Protein AF-A0A926F9Z4-F1 (afdb_monomer_lite)

Organism: NCBI:txid2763676

Structure (mmCIF, N/CA/C/O backbone):
data_AF-A0A926F9Z4-F1
#
_entry.id   AF-A0A926F9Z4-F1
#
loop_
_atom_site.group_PDB
_atom_site.id
_atom_site.type_symbol
_atom_site.label_atom_id
_atom_site.label_alt_id
_atom_site.label_comp_id
_atom_site.label_asym_id
_atom_site.label_entity_id
_atom_site.label_seq_id
_atom_site.pdbx_PDB_ins_code
_atom_site.Cartn_x
_atom_site.Cartn_y
_atom_site.Cartn_z
_atom_site.occupancy
_atom_site.B_iso_or_equiv
_atom_site.auth_seq_id
_atom_site.auth_comp_id
_atom_site.auth_asym_id
_atom_site.auth_atom_id
_atom_site.pdbx_PDB_model_num
ATOM 1 N N . MET A 1 1 ? 13.998 62.732 -3.927 1.00 47.38 1 MET A N 1
ATOM 2 C CA . MET A 1 1 ? 13.919 61.256 -3.874 1.00 47.38 1 MET A CA 1
ATOM 3 C C . MET A 1 1 ? 14.097 60.724 -5.290 1.00 47.38 1 MET A C 1
ATOM 5 O O . MET A 1 1 ? 13.150 60.818 -6.050 1.00 47.38 1 MET A O 1
ATOM 9 N N . ALA A 1 2 ? 15.294 60.260 -5.666 1.00 55.31 2 ALA A N 1
ATOM 10 C CA . ALA A 1 2 ? 15.522 59.565 -6.948 1.00 55.31 2 ALA A CA 1
ATOM 11 C C . ALA A 1 2 ? 16.795 58.685 -6.983 1.00 55.31 2 ALA A C 1
ATOM 13 O O . ALA A 1 2 ? 17.119 58.122 -8.010 1.00 55.31 2 ALA A O 1
ATOM 14 N N . ASN A 1 3 ? 17.525 58.493 -5.878 1.00 51.88 3 ASN A N 1
ATOM 15 C CA . ASN A 1 3 ? 18.899 57.966 -5.973 1.00 51.88 3 ASN A CA 1
ATOM 16 C C . ASN A 1 3 ? 19.032 56.450 -5.730 1.00 51.88 3 ASN A C 1
ATOM 18 O O . ASN A 1 3 ? 20.139 55.921 -5.776 1.00 51.88 3 ASN A O 1
ATOM 22 N N . PHE A 1 4 ? 17.931 55.750 -5.430 1.00 57.25 4 PHE A N 1
ATOM 23 C CA . PHE A 1 4 ? 17.962 54.312 -5.130 1.00 57.25 4 PHE A CA 1
ATOM 24 C C . PHE A 1 4 ? 17.645 53.457 -6.364 1.00 57.25 4 PHE A C 1
ATOM 26 O O . PHE A 1 4 ? 18.378 52.521 -6.661 1.00 57.25 4 PHE A O 1
ATOM 33 N N . PHE A 1 5 ? 16.616 53.823 -7.136 1.00 59.81 5 PHE A N 1
ATOM 34 C CA . PHE A 1 5 ? 16.238 53.097 -8.355 1.00 59.81 5 PHE A CA 1
ATOM 35 C C . PHE A 1 5 ? 17.269 53.258 -9.480 1.00 59.81 5 PHE A C 1
ATOM 37 O O . PHE A 1 5 ? 17.602 52.271 -10.132 1.00 59.81 5 PHE A O 1
ATOM 44 N N . ASP A 1 6 ? 17.869 54.441 -9.630 1.00 61.28 6 ASP A N 1
ATOM 45 C CA . ASP A 1 6 ? 18.894 54.677 -10.658 1.00 61.28 6 ASP A CA 1
ATOM 46 C C . ASP A 1 6 ? 20.169 53.857 -10.420 1.00 61.28 6 ASP A C 1
ATOM 48 O O . ASP A 1 6 ? 20.817 53.407 -11.366 1.00 61.28 6 ASP A O 1
ATOM 52 N N . ARG A 1 7 ? 20.506 53.578 -9.154 1.00 56.78 7 ARG A N 1
ATOM 53 C CA . ARG A 1 7 ? 21.669 52.751 -8.807 1.00 56.78 7 ARG A CA 1
ATOM 54 C C . ARG A 1 7 ? 21.428 51.270 -9.102 1.00 56.78 7 ARG A C 1
ATOM 56 O O . ARG A 1 7 ? 22.330 50.597 -9.588 1.00 56.78 7 ARG A O 1
ATOM 63 N N . VAL A 1 8 ? 20.204 50.789 -8.874 1.00 61.56 8 VAL A N 1
ATOM 64 C CA . VAL A 1 8 ? 19.804 49.406 -9.182 1.00 61.56 8 VAL A CA 1
ATOM 65 C C . VAL A 1 8 ? 19.790 49.173 -10.695 1.00 61.56 8 VAL A C 1
ATOM 67 O O . VAL A 1 8 ? 20.322 48.172 -11.166 1.00 61.56 8 VAL A O 1
ATOM 70 N N . VAL A 1 9 ? 19.274 50.122 -11.478 1.00 61.88 9 VAL A N 1
ATOM 71 C CA . VAL A 1 9 ? 19.274 50.037 -12.951 1.00 61.88 9 VAL A CA 1
ATOM 72 C C . VAL A 1 9 ? 20.697 50.098 -13.528 1.00 61.88 9 VAL A C 1
ATOM 74 O O . VAL A 1 9 ? 20.994 49.440 -14.529 1.00 61.88 9 VAL A O 1
ATOM 77 N N . TYR A 1 10 ? 21.603 50.840 -12.886 1.00 58.69 10 TYR A N 1
ATOM 78 C CA . TYR A 1 10 ? 23.003 50.919 -13.306 1.00 58.69 10 TYR A CA 1
ATOM 79 C C . TYR A 1 10 ? 23.789 49.626 -13.027 1.00 58.69 10 TYR A C 1
ATOM 81 O O . TYR A 1 10 ? 24.578 49.200 -13.872 1.00 58.69 10 TYR A O 1
ATOM 89 N N . GLU A 1 11 ? 23.559 48.961 -11.889 1.00 57.88 11 GLU A N 1
ATOM 90 C CA . GLU A 1 11 ? 24.232 47.688 -11.580 1.00 57.88 11 GLU A CA 1
ATOM 91 C C . GLU A 1 11 ? 23.673 46.503 -12.375 1.00 57.88 11 GLU A C 1
ATOM 93 O O . GLU A 1 11 ? 24.439 45.635 -12.796 1.00 57.88 11 GLU A O 1
ATOM 98 N N . VAL A 1 12 ? 22.374 46.510 -12.694 1.00 58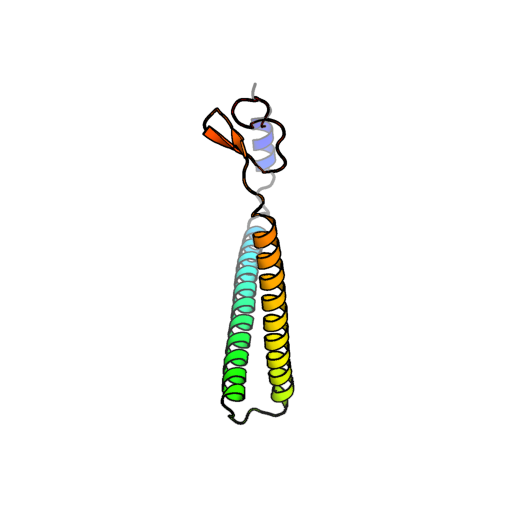.53 12 VAL A N 1
ATOM 99 C CA . VAL A 1 12 ? 21.763 45.498 -13.572 1.00 58.53 12 VAL A CA 1
ATOM 100 C C . VAL A 1 12 ? 22.371 45.539 -14.981 1.00 58.53 12 VAL A C 1
ATOM 102 O O . VAL A 1 12 ? 22.611 44.490 -15.573 1.00 58.53 12 VAL A O 1
ATOM 105 N N . ASN A 1 13 ? 22.727 46.721 -15.497 1.00 50.50 13 ASN A N 1
ATOM 106 C CA . ASN A 1 13 ? 23.330 46.864 -16.829 1.00 50.50 13 ASN A CA 1
ATOM 107 C C . ASN A 1 13 ? 24.759 46.297 -16.958 1.00 50.50 13 ASN A C 1
ATOM 109 O O . ASN A 1 13 ? 25.231 46.108 -18.078 1.00 50.50 13 ASN A O 1
ATOM 113 N N . LYS A 1 14 ? 25.456 45.988 -15.854 1.00 53.47 14 LYS A N 1
ATOM 114 C CA . LYS A 1 14 ? 26.809 45.393 -15.894 1.00 53.47 14 LYS A CA 1
ATOM 115 C C . LYS A 1 14 ? 26.834 43.860 -15.842 1.00 53.47 14 LYS A C 1
ATOM 117 O O . LYS A 1 14 ? 27.905 43.284 -16.009 1.00 53.47 14 LYS A O 1
ATOM 122 N N . GLY A 1 15 ? 25.693 43.199 -15.633 1.00 54.47 15 GLY A N 1
ATOM 123 C CA . GLY A 1 15 ? 25.630 41.754 -15.363 1.00 54.47 15 GLY A CA 1
ATOM 124 C C . GLY A 1 15 ? 25.000 40.874 -16.451 1.00 54.47 15 GLY A C 1
ATOM 125 O O . GLY A 1 15 ? 24.763 39.699 -16.196 1.00 54.47 15 GLY A O 1
ATOM 126 N N . VAL A 1 16 ? 24.679 41.404 -17.637 1.00 54.56 16 VAL A N 1
ATOM 127 C CA . VAL A 1 16 ? 23.772 40.724 -18.595 1.00 54.56 16 VAL A CA 1
ATOM 128 C C . VAL A 1 16 ? 24.482 39.852 -19.646 1.00 54.56 16 VAL A C 1
ATOM 130 O O . VAL A 1 16 ? 23.830 39.127 -20.390 1.00 54.56 16 VAL A O 1
ATOM 133 N N . SER A 1 17 ? 25.814 39.819 -19.692 1.00 49.06 17 SER A N 1
ATOM 134 C CA . SER A 1 17 ? 26.521 39.172 -20.813 1.00 49.06 17 SER A CA 1
ATOM 135 C C . SER A 1 17 ? 26.903 37.696 -20.613 1.00 49.06 17 SER A C 1
ATOM 137 O O . SER A 1 17 ? 27.571 37.144 -21.480 1.00 49.06 17 SER A O 1
ATOM 139 N N . SER A 1 18 ? 26.500 37.034 -19.520 1.00 50.31 18 SER A N 1
ATOM 140 C CA . SER A 1 18 ? 26.851 35.617 -19.269 1.00 50.31 18 SER A CA 1
ATOM 141 C C . SER A 1 18 ? 25.690 34.706 -18.827 1.00 50.31 18 SER A C 1
ATOM 143 O O . SER A 1 18 ? 25.928 33.570 -18.429 1.00 50.31 18 SER A O 1
ATOM 145 N N . VAL A 1 19 ? 24.429 35.154 -18.919 1.00 51.22 19 VAL A N 1
ATOM 146 C CA . VAL A 1 19 ? 23.255 34.467 -18.316 1.00 51.22 19 VAL A CA 1
ATOM 147 C C . VAL A 1 19 ? 22.311 33.819 -19.352 1.00 51.22 19 VAL A C 1
ATOM 149 O O . VAL A 1 19 ? 21.151 33.530 -19.068 1.00 51.22 19 VAL A O 1
ATOM 152 N N . THR A 1 20 ? 22.752 33.562 -20.582 1.00 53.94 20 THR A N 1
ATOM 153 C CA . THR A 1 20 ? 21.881 32.976 -21.626 1.00 53.94 20 THR A CA 1
ATOM 154 C C . THR A 1 20 ? 22.035 31.468 -21.807 1.00 53.94 20 THR A C 1
ATOM 156 O O . THR A 1 20 ? 21.047 30.807 -22.129 1.00 53.94 20 THR A O 1
ATOM 159 N N . GLU A 1 21 ? 23.220 30.904 -21.575 1.00 55.53 21 GLU A N 1
ATOM 160 C CA . GLU A 1 21 ? 23.482 29.474 -21.803 1.00 55.53 21 GLU A CA 1
ATOM 161 C C . GLU A 1 21 ? 23.160 28.636 -20.556 1.00 55.53 21 GLU A C 1
ATOM 163 O O . GLU A 1 21 ? 22.331 27.729 -20.623 1.00 55.53 21 GLU A O 1
ATOM 168 N N . SER A 1 22 ? 23.633 29.064 -19.379 1.00 61.09 22 SER A N 1
ATOM 169 C CA . SER A 1 22 ? 23.316 28.417 -18.095 1.00 61.09 22 SER A CA 1
ATOM 170 C C . SER A 1 22 ? 21.813 28.395 -17.789 1.00 61.09 22 SER A C 1
ATOM 172 O O . SER A 1 22 ? 21.312 27.449 -17.193 1.00 61.09 22 SER A O 1
ATOM 174 N N . SER A 1 23 ? 21.056 29.400 -18.238 1.00 66.12 23 SER A N 1
ATOM 175 C CA . SER A 1 23 ? 19.600 29.453 -18.044 1.00 66.12 23 SER A CA 1
ATOM 176 C C . SER A 1 23 ? 18.851 28.411 -18.885 1.00 66.12 23 SER A C 1
ATOM 178 O O . SER A 1 23 ? 17.858 27.853 -18.421 1.00 66.12 23 SER A O 1
ATOM 180 N N . LYS A 1 24 ? 19.319 28.115 -20.108 1.00 75.12 24 LYS A N 1
ATOM 181 C CA . LYS A 1 24 ? 18.722 27.071 -20.960 1.00 75.12 24 LYS A CA 1
ATOM 182 C C . LYS A 1 24 ? 19.036 25.680 -20.421 1.00 75.12 24 LYS A C 1
ATOM 184 O O . LYS A 1 24 ? 18.127 24.863 -20.309 1.00 75.12 24 LYS A O 1
ATOM 189 N N . GLU A 1 25 ? 20.282 25.458 -20.012 1.00 81.06 25 GLU A N 1
ATOM 190 C CA . GLU A 1 25 ? 20.719 24.198 -19.403 1.00 81.06 25 GLU A CA 1
ATOM 191 C C . GLU A 1 25 ? 19.952 23.890 -18.109 1.00 81.06 25 GLU A C 1
ATOM 193 O O . GLU A 1 25 ? 19.522 22.757 -17.894 1.00 81.06 25 GLU A O 1
ATOM 198 N N . LEU A 1 26 ? 19.711 24.896 -17.259 1.00 86.25 26 LEU A N 1
ATOM 199 C CA . LEU A 1 26 ? 18.922 24.729 -16.034 1.00 86.25 26 LEU A CA 1
ATOM 200 C C . LEU A 1 26 ? 17.462 24.345 -16.318 1.00 86.25 26 LEU A C 1
ATOM 202 O O . LEU A 1 26 ? 16.914 23.476 -15.635 1.00 86.25 26 LEU A O 1
ATOM 206 N N . LEU A 1 27 ? 16.832 24.962 -17.322 1.00 87.56 27 LEU A N 1
ATOM 207 C CA . LEU A 1 27 ? 15.461 24.628 -17.723 1.00 87.56 27 LEU A CA 1
ATOM 208 C C . LEU A 1 27 ? 15.373 23.223 -18.322 1.00 87.56 27 LEU A C 1
ATOM 210 O O . LEU A 1 27 ? 14.447 22.474 -18.007 1.00 87.56 27 LEU A O 1
ATOM 214 N N . GLU A 1 28 ? 16.342 22.847 -19.153 1.00 90.88 28 GLU A N 1
ATOM 215 C CA . GLU A 1 28 ? 16.411 21.512 -19.740 1.00 90.88 28 GLU A CA 1
ATOM 216 C C . GLU A 1 28 ? 16.637 20.445 -18.666 1.00 90.88 28 GLU A C 1
ATOM 218 O O . GLU A 1 28 ? 15.918 19.445 -18.637 1.00 90.88 28 GLU A O 1
ATOM 223 N N . LYS A 1 29 ? 17.527 20.705 -17.701 1.00 91.50 29 LYS A N 1
ATOM 224 C CA . LYS A 1 29 ? 17.730 19.835 -16.538 1.00 91.50 29 LYS A CA 1
ATOM 225 C C . LYS A 1 29 ? 16.454 19.673 -15.714 1.00 91.50 29 LYS A C 1
ATOM 227 O O . LYS A 1 29 ? 16.070 18.548 -15.421 1.00 91.50 29 LYS A O 1
ATOM 232 N N . SER A 1 30 ? 15.757 20.766 -15.400 1.00 91.44 30 SER A N 1
ATOM 233 C CA . SER A 1 30 ? 14.492 20.703 -14.656 1.00 91.44 30 SER A CA 1
ATOM 234 C C . SER A 1 30 ? 13.415 19.909 -15.405 1.00 91.44 30 SER A C 1
ATOM 236 O O . SER A 1 30 ? 12.689 19.123 -14.792 1.00 91.44 30 SER A O 1
ATOM 238 N N . ARG A 1 31 ? 13.335 20.061 -16.734 1.00 95.50 31 ARG A N 1
ATOM 239 C CA . ARG A 1 31 ? 12.415 19.289 -17.578 1.00 95.50 31 ARG A CA 1
ATOM 240 C C . ARG A 1 31 ? 12.758 17.799 -17.571 1.00 95.50 31 ARG A C 1
ATOM 242 O O . ARG A 1 31 ? 11.854 16.973 -17.442 1.00 95.50 31 ARG A O 1
ATOM 249 N N . LEU A 1 32 ? 14.039 17.462 -17.706 1.00 95.19 32 LEU A N 1
ATOM 250 C CA . LEU A 1 32 ? 14.520 16.083 -17.653 1.00 95.19 32 LEU A CA 1
ATOM 251 C C . LEU A 1 32 ? 14.276 15.461 -16.275 1.00 95.19 32 LEU A C 1
ATOM 253 O O . LEU A 1 32 ? 13.784 14.340 -16.211 1.00 95.19 32 LEU A O 1
ATOM 257 N N . ASP A 1 33 ? 14.527 16.190 -15.187 1.00 95.31 33 ASP A N 1
ATOM 258 C CA . ASP A 1 33 ? 14.249 15.728 -13.822 1.00 95.31 33 ASP A CA 1
ATOM 259 C C . ASP A 1 33 ? 12.754 15.429 -13.625 1.00 95.31 33 ASP A C 1
ATOM 261 O O . ASP A 1 33 ? 12.393 14.397 -13.052 1.00 95.31 33 ASP A O 1
ATOM 265 N N . GLY A 1 34 ? 11.877 16.284 -14.162 1.00 96.88 34 GLY A N 1
ATOM 266 C CA . GLY A 1 34 ? 10.433 16.044 -14.188 1.00 96.88 34 GLY A CA 1
ATOM 267 C C . GLY A 1 34 ? 10.069 14.755 -14.930 1.00 96.88 34 GLY A C 1
ATOM 268 O O . GLY A 1 34 ? 9.400 13.888 -14.366 1.00 96.88 34 GLY A O 1
ATOM 269 N N . ALA A 1 35 ? 10.576 14.586 -16.155 1.00 97.00 35 ALA A N 1
ATOM 270 C CA . ALA A 1 35 ? 10.336 13.387 -16.959 1.00 97.00 35 ALA A CA 1
ATOM 271 C C . ALA A 1 35 ? 10.891 12.113 -16.296 1.00 97.00 35 ALA A C 1
ATOM 273 O O . ALA A 1 35 ? 10.251 11.063 -16.318 1.00 97.00 35 ALA A O 1
ATOM 274 N N . ILE A 1 36 ? 12.063 12.191 -15.659 1.00 96.94 36 ILE A N 1
ATOM 275 C CA . ILE A 1 36 ? 12.664 11.076 -14.917 1.00 96.94 36 ILE A CA 1
ATOM 276 C C . ILE A 1 36 ? 11.766 10.664 -13.750 1.00 96.94 36 ILE A C 1
ATOM 278 O O . ILE A 1 36 ? 11.575 9.468 -13.521 1.00 96.94 36 ILE A O 1
ATOM 282 N N . ASN A 1 37 ? 11.227 11.627 -13.003 1.00 97.62 37 ASN A N 1
ATOM 283 C CA . ASN A 1 37 ? 10.346 11.333 -11.877 1.00 97.62 37 ASN A CA 1
ATOM 284 C C . ASN A 1 37 ? 9.027 10.712 -12.344 1.00 97.62 37 ASN A C 1
ATOM 286 O O . ASN A 1 37 ? 8.617 9.694 -11.787 1.00 97.62 37 ASN A O 1
ATOM 290 N N . GLU A 1 38 ? 8.435 11.230 -13.419 1.00 97.94 38 GLU A N 1
ATOM 291 C CA . GLU A 1 38 ? 7.243 10.635 -14.024 1.00 97.94 38 GLU A CA 1
ATOM 292 C C . GLU A 1 38 ? 7.501 9.187 -14.475 1.00 97.94 38 GLU A C 1
ATOM 294 O O . GLU A 1 38 ? 6.764 8.272 -14.098 1.00 97.94 38 GLU A O 1
ATOM 299 N N . CYS A 1 39 ? 8.603 8.939 -15.190 1.00 96.88 39 CYS A N 1
ATOM 300 C CA . CYS A 1 39 ? 9.004 7.591 -15.593 1.00 96.88 39 CYS A CA 1
ATOM 301 C C . CYS A 1 39 ? 9.221 6.660 -14.387 1.00 96.88 39 CYS A C 1
ATOM 303 O O . CYS A 1 39 ? 8.838 5.488 -14.431 1.00 96.88 39 CYS A O 1
ATOM 305 N N . LYS A 1 40 ? 9.812 7.151 -13.287 1.00 97.06 40 LYS A N 1
ATOM 306 C CA . LYS A 1 40 ? 9.992 6.367 -12.051 1.00 97.06 40 LYS A CA 1
ATOM 307 C C . LYS A 1 40 ? 8.652 5.983 -11.429 1.00 97.06 40 LYS A C 1
ATOM 309 O O . LYS A 1 40 ? 8.486 4.824 -11.040 1.00 97.06 40 LYS A O 1
ATOM 314 N N . GLU A 1 41 ? 7.710 6.917 -11.350 1.00 97.81 41 GLU A N 1
ATOM 315 C CA . GLU A 1 41 ? 6.367 6.654 -10.828 1.00 97.81 41 GLU A CA 1
ATOM 316 C C . GLU A 1 41 ? 5.612 5.647 -11.698 1.00 97.81 41 GLU A C 1
ATOM 318 O O . GLU A 1 41 ? 5.059 4.676 -11.178 1.00 97.81 41 GLU A O 1
ATOM 323 N N . GLN A 1 42 ? 5.634 5.828 -13.020 1.00 97.19 42 GLN A N 1
ATOM 324 C CA . GLN A 1 42 ? 5.002 4.904 -13.965 1.00 97.19 42 GLN A CA 1
ATOM 325 C C . GLN A 1 42 ? 5.611 3.500 -13.869 1.00 97.19 42 GLN A C 1
ATOM 327 O O . GLN A 1 42 ? 4.876 2.516 -13.790 1.00 97.19 42 GLN A O 1
ATOM 332 N N . LYS A 1 43 ? 6.943 3.391 -13.772 1.00 97.88 43 LYS A N 1
ATOM 333 C CA . LYS A 1 43 ? 7.638 2.111 -13.557 1.00 97.88 43 LYS A CA 1
ATOM 334 C C . LYS A 1 43 ? 7.148 1.404 -12.292 1.00 97.88 43 LYS A C 1
ATOM 336 O O . LYS A 1 43 ? 6.937 0.193 -12.315 1.00 97.88 43 LYS A O 1
ATOM 341 N N . LEU A 1 44 ? 6.996 2.134 -11.184 1.00 97.81 44 LEU A N 1
ATOM 342 C CA . LEU A 1 44 ? 6.504 1.564 -9.926 1.00 97.81 44 LEU A CA 1
ATOM 343 C C . LEU A 1 44 ? 5.048 1.106 -10.046 1.00 97.81 44 LEU A C 1
ATOM 345 O O . LEU A 1 44 ? 4.741 0.001 -9.605 1.00 97.81 44 LEU A O 1
ATOM 349 N N . LYS A 1 45 ? 4.182 1.897 -10.690 1.00 97.62 45 LYS A N 1
ATOM 350 C CA . LYS A 1 45 ? 2.779 1.524 -10.941 1.00 97.62 45 LYS A CA 1
ATOM 351 C C . LYS A 1 45 ? 2.671 0.248 -11.774 1.00 97.62 45 LYS A C 1
ATOM 353 O O . LYS A 1 45 ? 1.991 -0.685 -11.365 1.00 97.62 45 LYS A O 1
ATOM 358 N N . ILE A 1 46 ? 3.409 0.157 -12.882 1.00 97.56 46 ILE A N 1
ATOM 359 C CA . ILE A 1 46 ? 3.414 -1.039 -13.740 1.00 97.56 46 ILE A CA 1
ATOM 360 C C . ILE A 1 46 ? 3.897 -2.266 -12.955 1.00 97.56 46 ILE A C 1
ATOM 362 O O . ILE A 1 46 ? 3.279 -3.326 -13.025 1.00 97.56 46 ILE A O 1
ATOM 366 N N . ALA A 1 47 ? 4.968 -2.132 -12.166 1.00 95.12 47 ALA A N 1
ATOM 367 C CA . ALA A 1 47 ? 5.462 -3.227 -11.332 1.00 95.12 47 ALA A CA 1
ATOM 368 C C . ALA A 1 47 ? 4.422 -3.680 -10.289 1.00 95.12 47 ALA A C 1
ATOM 370 O O . ALA A 1 47 ? 4.238 -4.880 -10.086 1.00 95.12 47 ALA A O 1
ATOM 371 N N . GLN A 1 48 ? 3.708 -2.736 -9.667 1.00 95.44 48 GLN A N 1
ATOM 372 C CA . GLN A 1 48 ? 2.612 -3.037 -8.743 1.00 95.44 48 GLN A CA 1
ATOM 373 C C . GLN A 1 48 ? 1.465 -3.766 -9.447 1.00 95.44 48 GLN A C 1
ATOM 375 O O . GLN A 1 48 ? 0.994 -4.781 -8.942 1.00 95.44 48 GLN A O 1
ATOM 380 N N . GLU A 1 49 ? 1.041 -3.306 -10.623 1.00 95.62 49 GLU A N 1
ATOM 381 C CA . GLU A 1 49 ? -0.018 -3.955 -11.403 1.00 95.62 49 GLU A CA 1
ATOM 382 C C . GLU A 1 49 ? 0.354 -5.380 -11.820 1.00 95.62 49 GLU A C 1
ATOM 384 O O . GLU A 1 49 ? -0.491 -6.276 -11.775 1.00 95.62 49 GLU A O 1
ATOM 389 N N . ILE A 1 50 ? 1.614 -5.610 -12.200 1.00 95.00 50 ILE A N 1
ATOM 390 C CA . ILE A 1 50 ? 2.133 -6.954 -12.479 1.00 95.00 50 ILE A CA 1
ATOM 391 C C . ILE A 1 50 ? 2.033 -7.819 -11.220 1.00 95.00 50 ILE A C 1
ATOM 393 O O . ILE A 1 50 ? 1.469 -8.912 -11.282 1.00 95.00 50 ILE A O 1
ATOM 397 N N . GLY A 1 51 ? 2.511 -7.319 -10.077 1.00 93.69 51 GLY A N 1
ATOM 398 C CA . GLY A 1 51 ? 2.428 -8.030 -8.801 1.00 93.69 51 GLY A CA 1
ATOM 399 C C . GLY A 1 51 ? 0.990 -8.378 -8.414 1.00 93.69 51 GLY A C 1
ATOM 400 O O . GLY A 1 51 ? 0.716 -9.513 -8.033 1.00 93.69 51 GLY A O 1
ATOM 401 N N . VAL A 1 52 ? 0.048 -7.448 -8.599 1.00 94.38 52 VAL A N 1
ATOM 402 C CA . VAL A 1 52 ? -1.384 -7.680 -8.354 1.00 94.38 52 VAL A CA 1
ATOM 403 C C . VAL A 1 52 ? -1.932 -8.777 -9.267 1.00 94.38 52 VAL A C 1
ATOM 405 O O . VAL A 1 52 ? -2.653 -9.654 -8.796 1.00 94.38 52 VAL A O 1
ATOM 408 N N . LYS A 1 53 ? -1.590 -8.774 -10.561 1.00 94.12 53 LYS A N 1
ATOM 409 C CA . LYS A 1 53 ? -2.040 -9.818 -11.498 1.00 94.12 53 LYS A CA 1
ATOM 410 C C . LYS A 1 53 ? -1.497 -11.195 -11.113 1.00 94.12 53 LYS A C 1
ATOM 412 O O . LYS A 1 53 ? -2.275 -12.144 -1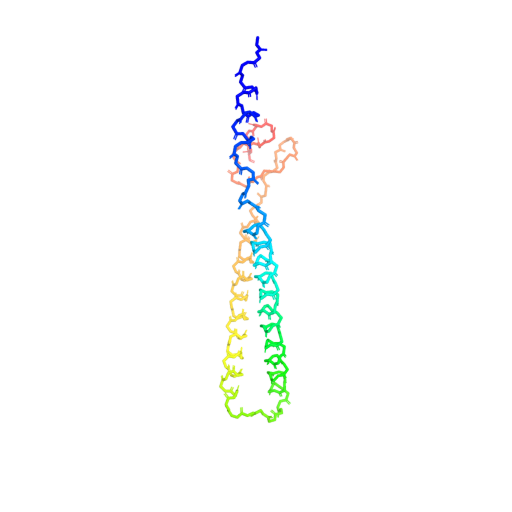1.074 1.00 94.12 53 LYS A O 1
ATOM 417 N N . ILE A 1 54 ? -0.206 -11.291 -10.787 1.00 94.50 54 ILE A N 1
ATOM 418 C CA . ILE A 1 54 ? 0.432 -12.543 -10.346 1.00 94.50 54 ILE A CA 1
ATOM 419 C C . ILE A 1 54 ? -0.206 -13.041 -9.047 1.00 94.50 54 ILE A C 1
ATOM 421 O O . ILE A 1 54 ? -0.578 -14.207 -8.951 1.00 94.50 54 ILE A O 1
ATOM 425 N N . TYR A 1 55 ? -0.399 -12.155 -8.070 1.00 94.81 55 TYR A N 1
ATOM 426 C CA . TYR A 1 55 ? -1.035 -12.513 -6.807 1.00 94.81 55 TYR A CA 1
ATOM 427 C C . TYR A 1 55 ? -2.488 -12.972 -6.999 1.00 94.81 55 TYR A C 1
ATOM 429 O O . TYR A 1 55 ? -2.916 -13.953 -6.399 1.00 94.81 55 TYR A O 1
ATOM 437 N N . ASN A 1 56 ? -3.251 -12.325 -7.882 1.00 94.00 56 ASN A N 1
ATOM 438 C CA . ASN A 1 56 ? -4.608 -12.770 -8.202 1.00 94.00 56 ASN A CA 1
ATOM 439 C C . ASN A 1 56 ? -4.609 -14.166 -8.839 1.00 94.00 56 ASN A C 1
ATOM 441 O O . ASN A 1 56 ? -5.432 -14.997 -8.464 1.00 94.00 56 ASN A O 1
ATOM 445 N N . MET A 1 57 ? -3.672 -14.446 -9.752 1.00 92.56 57 MET A N 1
ATOM 446 C CA . MET A 1 57 ? -3.497 -15.786 -10.325 1.00 92.56 57 MET A CA 1
ATOM 447 C C . MET A 1 57 ? -3.192 -16.819 -9.231 1.00 92.56 57 MET A C 1
ATOM 449 O O . MET A 1 57 ? -3.864 -17.852 -9.172 1.00 92.56 57 MET A O 1
ATOM 453 N N . TYR A 1 58 ? -2.273 -16.497 -8.315 1.00 93.88 58 TYR A N 1
ATOM 454 C CA . TYR A 1 58 ? -1.956 -17.329 -7.151 1.00 93.88 58 TYR A CA 1
ATOM 455 C C . TYR A 1 58 ? -3.200 -17.640 -6.307 1.00 93.88 58 TYR A C 1
ATOM 457 O O . TYR A 1 58 ? -3.488 -18.800 -6.019 1.00 93.88 58 TYR A O 1
ATOM 465 N N . MET A 1 59 ? -3.998 -16.619 -5.986 1.00 92.12 59 MET A N 1
ATOM 466 C CA . MET A 1 59 ? -5.225 -16.771 -5.196 1.00 92.12 59 MET A CA 1
ATOM 467 C C . MET A 1 59 ? -6.306 -17.605 -5.897 1.00 92.12 59 MET A C 1
ATOM 469 O O . MET A 1 59 ? -7.130 -18.223 -5.227 1.00 92.12 59 MET A O 1
ATOM 473 N N . THR A 1 60 ? -6.313 -17.642 -7.232 1.00 92.88 60 THR A N 1
ATOM 474 C CA . THR A 1 60 ? -7.221 -18.500 -8.014 1.00 92.88 60 THR A CA 1
ATOM 475 C C . THR A 1 60 ? -6.730 -19.944 -8.166 1.00 92.88 60 THR A C 1
ATOM 477 O O . THR A 1 60 ? -7.417 -20.751 -8.789 1.00 92.88 60 THR A O 1
ATOM 480 N N . GLY A 1 61 ? -5.568 -20.286 -7.596 1.00 86.62 61 GLY A N 1
ATOM 481 C CA . GLY A 1 61 ? -4.976 -21.623 -7.674 1.00 86.62 61 GLY A CA 1
ATOM 482 C C . GLY A 1 61 ? -4.231 -21.904 -8.980 1.00 86.62 61 GLY A C 1
ATOM 483 O O . GLY A 1 61 ? -3.935 -23.061 -9.268 1.00 86.62 61 GLY A O 1
ATOM 484 N N . ALA A 1 62 ? -3.937 -20.873 -9.777 1.00 87.50 62 ALA A N 1
ATOM 485 C CA . ALA A 1 62 ? -3.093 -21.021 -10.955 1.00 87.50 62 ALA A CA 1
ATOM 486 C C . ALA A 1 62 ? -1.629 -21.235 -10.540 1.00 87.50 62 ALA A C 1
ATOM 488 O O . ALA A 1 62 ? -1.169 -20.686 -9.535 1.00 87.50 62 ALA A O 1
ATOM 489 N N . GLU A 1 63 ? -0.886 -22.010 -11.331 1.00 86.12 63 GLU A N 1
ATOM 490 C CA . GLU A 1 63 ? 0.545 -22.199 -11.102 1.00 86.12 63 GLU A CA 1
ATOM 491 C C . GLU A 1 63 ? 1.295 -20.882 -11.318 1.00 86.12 63 GLU A C 1
ATOM 493 O O . GLU A 1 63 ? 1.285 -20.294 -12.401 1.00 86.12 63 GLU A O 1
ATOM 498 N N . VAL A 1 64 ? 1.960 -20.425 -10.260 1.00 89.25 64 VAL A N 1
ATOM 499 C CA . VAL A 1 64 ? 2.910 -19.315 -10.294 1.00 89.25 64 VAL A CA 1
ATOM 500 C C . VAL A 1 64 ? 4.313 -19.861 -10.038 1.00 89.25 64 VAL A C 1
ATOM 502 O O . VAL A 1 64 ? 4.449 -20.856 -9.324 1.00 89.25 64 VAL A O 1
ATOM 505 N N . PRO A 1 65 ? 5.368 -19.234 -10.588 1.00 89.81 65 PRO A N 1
ATOM 506 C CA . PRO A 1 65 ? 6.736 -19.672 -10.341 1.00 89.81 65 PRO A CA 1
ATOM 507 C C . PRO A 1 65 ? 7.063 -19.747 -8.844 1.00 89.81 65 PRO A C 1
ATOM 509 O O . PRO A 1 65 ? 6.715 -18.843 -8.085 1.00 89.81 65 PRO A O 1
ATOM 512 N N . ASP A 1 66 ? 7.820 -20.765 -8.430 1.00 87.69 66 ASP A N 1
ATOM 513 C CA . ASP A 1 66 ? 8.221 -20.930 -7.023 1.00 87.69 66 ASP A CA 1
ATOM 514 C C . ASP A 1 66 ? 8.950 -19.696 -6.469 1.00 87.69 66 ASP A C 1
ATOM 516 O O . ASP A 1 66 ? 8.781 -19.338 -5.306 1.00 87.69 66 ASP A O 1
ATOM 520 N N . ALA A 1 67 ? 9.691 -18.986 -7.327 1.00 89.75 67 ALA A N 1
ATOM 521 C CA . ALA A 1 67 ? 10.391 -17.754 -6.974 1.00 89.75 67 ALA A CA 1
ATOM 522 C C . ALA A 1 67 ? 9.461 -16.646 -6.445 1.00 89.75 67 ALA A C 1
ATOM 524 O O . ALA A 1 67 ? 9.888 -15.861 -5.606 1.00 89.75 67 ALA A O 1
ATOM 525 N N . VAL A 1 68 ? 8.207 -16.586 -6.910 1.00 92.25 68 VAL A N 1
ATOM 526 C CA . VAL A 1 68 ? 7.228 -15.564 -6.488 1.00 92.25 68 VAL A CA 1
ATOM 527 C C . VAL A 1 68 ? 6.229 -16.091 -5.462 1.00 92.25 68 VAL A C 1
ATOM 529 O O . VAL A 1 68 ? 5.458 -15.317 -4.899 1.00 92.25 68 VAL A O 1
ATOM 532 N N . LYS A 1 69 ? 6.231 -17.400 -5.194 1.00 91.19 69 LYS A N 1
ATOM 533 C CA . LYS A 1 69 ? 5.305 -18.029 -4.249 1.00 91.19 69 LYS A CA 1
ATOM 534 C C . LYS A 1 69 ? 5.531 -17.529 -2.823 1.00 91.19 69 LYS A C 1
ATOM 536 O O . LYS A 1 69 ? 4.575 -17.125 -2.171 1.00 91.19 69 LYS A O 1
ATOM 541 N N . THR A 1 70 ? 6.793 -17.437 -2.398 1.00 92.88 70 THR A N 1
ATOM 542 C CA . THR A 1 70 ? 7.175 -16.850 -1.101 1.00 92.88 70 THR A CA 1
ATOM 543 C C . THR A 1 70 ? 6.675 -15.412 -0.958 1.00 92.88 70 THR A C 1
ATOM 545 O O . THR A 1 70 ? 6.149 -15.039 0.090 1.00 92.88 70 THR A O 1
ATOM 548 N N . ASP A 1 71 ? 6.782 -14.608 -2.019 1.00 93.50 71 ASP A N 1
ATOM 549 C CA . ASP A 1 71 ? 6.291 -13.228 -2.010 1.00 93.50 71 ASP A CA 1
ATOM 550 C C . ASP A 1 71 ? 4.759 -13.181 -1.932 1.00 93.50 71 ASP A C 1
ATOM 552 O O . ASP A 1 71 ? 4.199 -12.369 -1.195 1.00 93.50 71 ASP A O 1
ATOM 556 N N . CYS A 1 72 ? 4.064 -14.082 -2.633 1.00 94.06 72 CYS A N 1
ATOM 557 C CA . CYS A 1 72 ? 2.607 -14.200 -2.564 1.00 94.06 72 CYS A CA 1
ATOM 558 C C . CYS A 1 72 ? 2.125 -14.631 -1.168 1.00 94.06 72 CYS A C 1
ATOM 560 O O . CYS A 1 72 ? 1.154 -14.073 -0.646 1.00 94.06 72 CYS A O 1
ATOM 562 N N . ASP A 1 73 ? 2.822 -15.564 -0.520 1.00 93.19 73 ASP A N 1
ATOM 563 C CA . ASP A 1 73 ? 2.551 -15.946 0.869 1.00 93.19 73 ASP A CA 1
ATOM 564 C C . ASP A 1 73 ? 2.775 -14.761 1.819 1.00 93.19 73 ASP A C 1
ATOM 566 O O . ASP A 1 73 ? 1.935 -14.477 2.679 1.00 93.19 73 ASP A O 1
ATOM 570 N N . GLY A 1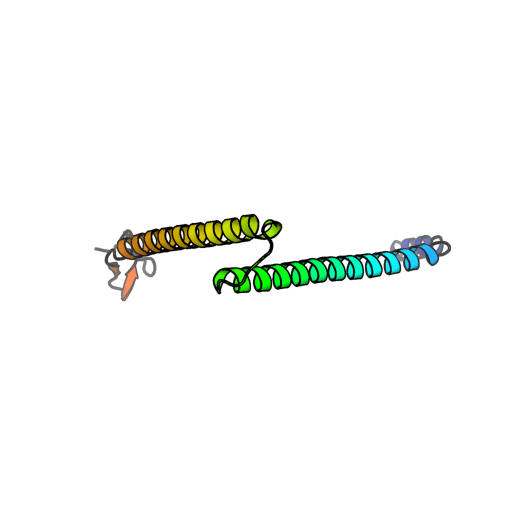 74 ? 3.847 -13.993 1.602 1.00 94.88 74 GLY A N 1
ATOM 571 C CA . GLY A 1 74 ? 4.117 -12.754 2.330 1.00 94.88 74 GLY A CA 1
ATOM 572 C C . GLY A 1 74 ? 3.006 -11.708 2.169 1.00 94.88 74 GLY A C 1
ATOM 573 O O . GLY A 1 74 ? 2.563 -11.117 3.159 1.00 94.88 74 GLY A O 1
ATOM 574 N N . ILE A 1 75 ? 2.493 -11.509 0.949 1.00 94.94 75 ILE A N 1
ATOM 575 C CA . ILE A 1 75 ? 1.344 -10.623 0.684 1.00 94.94 75 ILE A CA 1
ATOM 576 C C . ILE A 1 75 ? 0.105 -11.119 1.442 1.00 94.94 75 ILE A C 1
ATOM 578 O O . ILE A 1 75 ? -0.566 -10.326 2.110 1.00 94.94 75 ILE A O 1
ATOM 582 N N . THR A 1 76 ? -0.166 -12.425 1.405 1.00 94.94 76 THR A N 1
ATOM 583 C CA . THR A 1 76 ? -1.298 -13.044 2.116 1.00 94.94 76 THR A CA 1
ATOM 584 C C . THR A 1 76 ? -1.206 -12.803 3.623 1.00 94.94 76 THR A C 1
ATOM 586 O O . THR A 1 76 ? -2.184 -12.398 4.261 1.00 94.94 76 THR A O 1
ATOM 589 N N . GLN A 1 77 ? -0.016 -12.980 4.202 1.00 96.81 77 GLN A N 1
ATOM 590 C CA . GLN A 1 77 ? 0.231 -12.699 5.613 1.00 96.81 77 GLN A CA 1
ATOM 591 C C . GLN A 1 77 ? -0.052 -11.228 5.948 1.00 96.81 77 GLN A C 1
ATOM 593 O O . GLN A 1 77 ? -0.781 -10.947 6.903 1.00 96.81 77 GLN A O 1
ATOM 598 N N . LYS A 1 78 ? 0.458 -10.282 5.150 1.00 97.31 78 LYS A N 1
ATOM 599 C CA . LYS A 1 78 ? 0.217 -8.848 5.377 1.00 97.31 78 LYS A CA 1
ATOM 600 C C . LYS A 1 78 ? -1.253 -8.469 5.261 1.00 97.31 78 LYS A C 1
ATOM 602 O O . LYS A 1 78 ? -1.727 -7.656 6.052 1.00 97.31 78 LYS A O 1
ATOM 607 N N . ILE A 1 79 ? -2.002 -9.087 4.352 1.00 95.56 79 ILE A N 1
ATOM 608 C C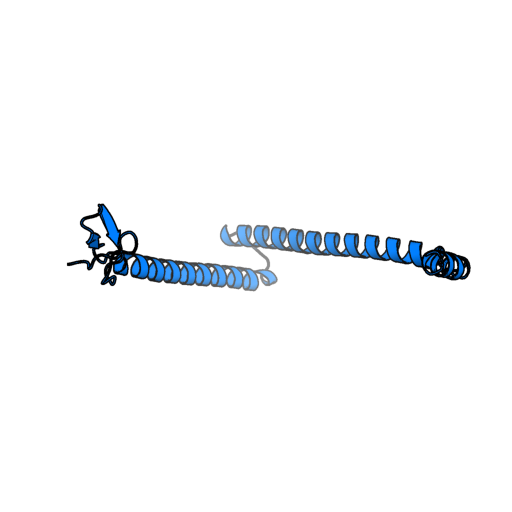A . ILE A 1 79 ? -3.454 -8.888 4.257 1.00 95.56 79 ILE A CA 1
ATOM 609 C C . ILE A 1 79 ? -4.155 -9.335 5.548 1.00 95.56 79 ILE A C 1
ATOM 611 O O . ILE A 1 79 ? -5.022 -8.617 6.058 1.00 95.56 79 ILE A O 1
ATOM 615 N N . ASN A 1 80 ? -3.755 -10.474 6.115 1.00 96.38 80 ASN A N 1
ATOM 616 C CA . ASN A 1 80 ? -4.307 -10.962 7.380 1.00 96.38 80 ASN A CA 1
ATOM 617 C C . ASN A 1 80 ? -3.946 -10.050 8.563 1.00 96.38 80 ASN A C 1
ATOM 619 O O . ASN A 1 80 ? -4.821 -9.728 9.371 1.00 96.38 80 ASN A O 1
ATOM 623 N N . GLU A 1 81 ? -2.702 -9.569 8.635 1.00 97.56 81 GLU A N 1
ATOM 624 C CA . GLU A 1 81 ? -2.265 -8.585 9.638 1.00 97.56 81 GLU A CA 1
ATOM 625 C C . GLU A 1 81 ? -3.073 -7.281 9.532 1.00 97.56 81 GLU A C 1
ATOM 627 O O . GLU A 1 81 ? -3.612 -6.800 10.531 1.00 97.56 81 GLU A O 1
ATOM 632 N N . ILE A 1 82 ? -3.257 -6.744 8.318 1.00 96.88 82 ILE A N 1
ATOM 633 C CA . ILE A 1 82 ? -4.083 -5.549 8.073 1.00 96.88 82 ILE A CA 1
ATOM 634 C C . ILE A 1 82 ? -5.518 -5.774 8.556 1.00 96.88 82 ILE A C 1
ATOM 636 O O . ILE A 1 82 ? -6.101 -4.893 9.191 1.00 96.88 82 ILE A O 1
ATOM 640 N N . LYS A 1 83 ? -6.100 -6.944 8.278 1.00 96.88 83 LYS A N 1
ATOM 641 C CA . LYS A 1 83 ? -7.456 -7.284 8.723 1.00 96.88 83 LYS A CA 1
ATOM 642 C C . LYS A 1 83 ? -7.552 -7.332 10.251 1.00 96.88 83 LYS A C 1
ATOM 644 O O . LYS A 1 83 ? -8.504 -6.791 10.812 1.00 96.88 83 LYS A O 1
ATOM 649 N N . ALA A 1 84 ? -6.563 -7.925 10.919 1.00 96.75 84 ALA A N 1
ATOM 650 C CA . ALA A 1 84 ? -6.498 -7.966 12.377 1.00 96.75 84 ALA A CA 1
ATOM 651 C C . ALA A 1 84 ? -6.364 -6.558 12.983 1.00 96.75 84 ALA A C 1
ATOM 653 O O . ALA A 1 84 ? -7.082 -6.218 13.925 1.00 96.75 84 ALA A O 1
ATOM 654 N N . HIS A 1 85 ? -5.505 -5.710 12.409 1.00 96.50 85 HIS A N 1
ATOM 655 C CA . HIS A 1 85 ? -5.338 -4.326 12.853 1.00 96.50 85 HIS A CA 1
ATOM 656 C C . HIS A 1 85 ? -6.601 -3.486 12.658 1.00 96.50 85 HIS A C 1
ATOM 658 O O . HIS A 1 85 ? -6.986 -2.762 13.574 1.00 96.50 85 HIS A O 1
ATOM 664 N N . LYS A 1 86 ? -7.278 -3.612 11.509 1.00 95.25 86 LYS A N 1
ATOM 665 C CA . LYS A 1 86 ? -8.553 -2.922 11.259 1.00 95.25 86 LYS A CA 1
ATOM 666 C C . LYS A 1 86 ? -9.618 -3.320 12.275 1.00 95.25 86 LYS A C 1
ATOM 668 O O . LYS A 1 86 ? -10.228 -2.446 12.873 1.00 95.25 86 LYS A O 1
ATOM 673 N N . ARG A 1 87 ? -9.762 -4.620 12.547 1.00 95.06 87 ARG A N 1
ATOM 674 C CA . ARG A 1 87 ? -10.706 -5.110 13.558 1.00 95.06 87 ARG A CA 1
ATOM 675 C C . ARG A 1 87 ? -10.433 -4.509 14.938 1.00 95.06 87 ARG A C 1
ATOM 677 O O . ARG A 1 87 ? -11.356 -4.037 15.587 1.00 95.06 87 ARG A O 1
ATOM 684 N N . ARG A 1 88 ? -9.168 -4.480 15.367 1.00 95.38 88 ARG A N 1
ATOM 685 C CA . ARG A 1 88 ? -8.792 -3.879 16.654 1.00 95.38 88 ARG A CA 1
ATOM 686 C C . ARG A 1 88 ? -9.081 -2.376 16.698 1.00 95.38 88 ARG A C 1
ATOM 688 O O . ARG A 1 88 ? -9.501 -1.870 17.731 1.00 95.38 88 ARG A O 1
ATOM 695 N N . LEU A 1 89 ? -8.863 -1.666 15.590 1.00 93.62 89 LEU A N 1
ATOM 696 C CA . LEU A 1 89 ? -9.190 -0.244 15.481 1.00 93.62 89 LEU A CA 1
ATOM 697 C C . LEU A 1 89 ? -10.702 -0.002 15.600 1.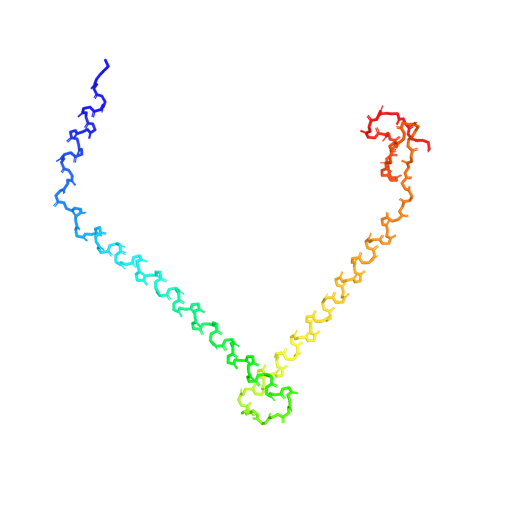00 93.62 89 LEU A C 1
ATOM 699 O O . LEU A 1 89 ? -11.115 0.942 16.267 1.00 93.62 89 LEU A O 1
ATOM 703 N N . ASP A 1 90 ? -11.516 -0.859 14.987 1.00 92.50 90 ASP A N 1
ATOM 704 C CA . ASP A 1 90 ? -12.975 -0.768 15.067 1.00 92.50 90 ASP A CA 1
ATOM 705 C C . ASP A 1 90 ? -13.491 -1.088 16.480 1.00 92.50 90 ASP A C 1
ATOM 707 O O . ASP A 1 90 ? -14.384 -0.403 16.970 1.00 92.50 90 ASP A O 1
ATOM 711 N N . GLU A 1 91 ? -12.890 -2.062 17.172 1.00 92.50 91 GLU A N 1
ATOM 712 C CA . GLU A 1 91 ? -13.199 -2.376 18.577 1.00 92.50 91 GLU A CA 1
ATOM 713 C C . GLU A 1 91 ? -12.903 -1.186 19.507 1.00 92.50 91 GLU A C 1
ATOM 715 O O . GLU A 1 91 ? -13.746 -0.834 20.331 1.00 92.50 91 GLU A O 1
ATOM 720 N N . ILE A 1 92 ? -11.755 -0.517 19.334 1.00 92.25 92 ILE A N 1
ATOM 721 C CA . ILE A 1 92 ? -11.400 0.692 20.101 1.00 92.25 92 ILE A CA 1
ATOM 722 C C . ILE A 1 92 ? -12.411 1.815 19.837 1.00 92.25 92 ILE A C 1
ATOM 724 O O . ILE A 1 92 ? -12.938 2.410 20.774 1.00 92.25 92 ILE A O 1
ATOM 728 N N . ARG A 1 93 ? -12.752 2.066 18.569 1.00 88.19 93 ARG A N 1
ATOM 729 C CA . ARG A 1 93 ? -13.736 3.098 18.199 1.00 88.19 93 ARG A CA 1
ATOM 730 C C . ARG A 1 93 ? -15.129 2.811 18.758 1.00 88.19 93 ARG A C 1
ATOM 732 O O . ARG A 1 93 ? -15.832 3.737 19.154 1.00 88.19 93 ARG A O 1
ATOM 739 N N . ALA A 1 94 ? -15.540 1.544 18.790 1.00 84.25 94 ALA A N 1
ATOM 740 C CA . ALA A 1 94 ? -16.820 1.143 19.366 1.00 84.25 94 ALA A CA 1
ATOM 741 C C . ALA A 1 94 ? -16.854 1.352 20.891 1.00 84.25 94 ALA A C 1
ATOM 743 O O . ALA A 1 94 ? -17.882 1.768 21.424 1.00 84.25 94 ALA A O 1
ATOM 744 N N . GLN A 1 95 ? -15.736 1.115 21.586 1.00 79.69 95 GLN A N 1
ATOM 745 C CA . GLN A 1 95 ? -15.599 1.402 23.019 1.00 79.69 95 GLN A CA 1
ATOM 746 C C . GLN A 1 95 ? -15.670 2.910 23.302 1.00 79.69 95 GLN A C 1
ATOM 748 O O . GLN A 1 95 ? -16.455 3.326 24.152 1.00 79.69 95 GLN A O 1
ATOM 753 N N . GLU A 1 96 ? -14.957 3.732 22.527 1.00 75.75 96 GLU A N 1
ATOM 754 C CA . GLU A 1 96 ? -15.002 5.200 22.643 1.00 75.75 96 GLU A CA 1
ATOM 755 C C . GLU A 1 96 ? -16.422 5.759 22.431 1.00 75.75 96 GLU A C 1
ATOM 757 O O . GLU A 1 96 ? -16.853 6.669 23.138 1.00 75.75 96 GLU A O 1
ATOM 762 N N . GLN A 1 97 ? -17.186 5.199 21.488 1.00 60.41 97 GLN A N 1
ATOM 763 C CA . GLN A 1 97 ? -18.577 5.603 21.247 1.00 60.41 97 GLN A CA 1
ATOM 764 C C . GLN A 1 97 ? -19.544 5.101 22.331 1.00 60.41 97 GLN A C 1
ATOM 766 O O . GLN A 1 97 ? -20.529 5.777 22.630 1.00 60.41 97 GLN A O 1
ATOM 771 N N . GLY A 1 98 ? -19.268 3.944 22.940 1.00 55.72 98 GLY A N 1
ATOM 772 C CA . GLY A 1 98 ? -20.044 3.408 24.062 1.00 55.72 98 GLY A CA 1
ATOM 773 C C . GLY A 1 98 ? -19.873 4.213 25.354 1.00 55.72 98 GLY A C 1
ATOM 774 O O . GLY A 1 98 ? -20.843 4.411 26.084 1.00 55.72 98 GLY A O 1
ATOM 775 N N . GLU A 1 99 ? -18.673 4.738 25.610 1.00 52.88 99 GLU A N 1
ATOM 776 C CA . GLU A 1 99 ? -18.369 5.568 26.788 1.00 52.88 99 GLU A CA 1
ATOM 777 C C . GLU A 1 99 ? -18.841 7.028 26.646 1.00 52.88 99 GLU A C 1
ATOM 779 O O . GLU A 1 99 ? -19.131 7.696 27.642 1.00 52.88 99 GLU A O 1
ATOM 784 N N . GLN A 1 100 ? -19.016 7.521 25.415 1.00 50.94 100 GLN A N 1
ATOM 785 C CA . GLN A 1 100 ? -19.591 8.849 25.147 1.00 50.94 100 GLN A CA 1
ATOM 786 C C . GLN A 1 100 ? -21.117 8.920 25.309 1.00 50.94 100 GLN A C 1
ATOM 788 O O . GLN A 1 100 ? -21.693 10.002 25.199 1.00 50.94 100 GLN A O 1
ATOM 793 N N . ASN A 1 101 ? -21.784 7.814 25.648 1.00 48.12 101 ASN A N 1
ATOM 794 C CA . ASN A 1 101 ? -23.207 7.804 26.001 1.00 48.12 101 ASN A CA 1
ATOM 795 C C . ASN A 1 101 ? -23.441 8.186 27.477 1.00 48.12 101 ASN A C 1
ATOM 797 O O . ASN A 1 101 ? -24.307 7.651 28.169 1.00 48.12 101 ASN A O 1
ATOM 801 N N . THR A 1 102 ? -22.641 9.120 27.984 1.00 57.12 102 THR A N 1
ATOM 802 C CA . THR A 1 102 ? -22.887 9.786 29.257 1.00 57.12 102 THR A CA 1
ATOM 803 C C . THR A 1 102 ? -23.983 10.829 29.014 1.00 57.12 102 THR A C 1
ATOM 805 O O . THR A 1 102 ? -23.833 11.740 28.203 1.00 57.12 102 THR A O 1
ATOM 808 N N . ALA A 1 103 ? -25.145 10.633 29.646 1.00 61.25 103 ALA A N 1
ATOM 809 C CA . ALA A 1 103 ? -26.351 11.428 29.417 1.00 61.25 103 ALA A CA 1
ATOM 810 C C . ALA A 1 103 ? -26.052 12.938 29.459 1.00 61.25 103 ALA A C 1
ATOM 812 O O . ALA A 1 103 ? -25.646 13.478 30.490 1.00 61.25 103 ALA A O 1
ATOM 813 N N . LYS A 1 104 ? -26.238 13.619 28.323 1.00 73.06 104 LYS A N 1
ATOM 814 C CA . LYS A 1 104 ? -26.030 15.065 28.204 1.00 73.06 104 LYS A CA 1
ATOM 815 C C . LYS A 1 104 ? -26.922 15.807 29.200 1.00 73.06 104 LYS A C 1
ATOM 817 O O . LYS A 1 104 ? -28.106 15.495 29.333 1.00 73.06 104 LYS A O 1
ATOM 822 N N . LYS A 1 105 ? -26.375 16.823 29.868 1.00 79.62 105 LYS A N 1
ATOM 823 C CA . LYS A 1 105 ? -27.141 17.665 30.798 1.00 79.62 105 LYS A CA 1
ATOM 824 C C . LYS A 1 105 ? -27.826 18.791 30.035 1.00 79.62 105 LYS A C 1
ATOM 826 O O . LYS A 1 105 ? -27.161 19.624 29.412 1.00 79.62 105 LYS A O 1
ATOM 831 N N . VAL A 1 106 ? -29.152 18.845 30.099 1.00 83.88 106 VAL A N 1
ATOM 832 C CA . VAL A 1 106 ? -29.937 19.918 29.476 1.00 83.88 106 VAL A CA 1
ATOM 833 C C . VAL A 1 106 ? -30.069 21.081 30.454 1.00 83.88 106 VAL A C 1
ATOM 835 O O . VAL A 1 106 ? -30.542 20.918 31.575 1.00 83.88 106 VAL A O 1
ATOM 838 N N . CYS A 1 107 ? -29.640 22.270 30.036 1.00 86.12 107 CYS A N 1
ATOM 839 C CA . CYS A 1 107 ? -29.814 23.495 30.814 1.00 86.12 107 CYS A CA 1
ATOM 840 C C . CYS A 1 107 ? -31.253 24.024 30.708 1.00 86.12 107 CYS A C 1
ATOM 842 O O . CYS A 1 107 ? -31.894 23.861 29.675 1.00 86.12 107 CYS A O 1
ATOM 844 N N . GLU A 1 108 ? -31.706 24.810 31.689 1.00 84.44 108 GLU A N 1
ATOM 845 C CA . GLU A 1 108 ? -32.952 25.599 31.617 1.00 84.44 108 GLU A CA 1
ATOM 846 C C . GLU A 1 108 ? -33.064 26.480 30.359 1.00 84.44 108 GLU A C 1
ATOM 848 O O . GLU A 1 108 ? -34.161 26.808 29.922 1.00 84.44 108 GLU A O 1
ATOM 853 N N . CYS A 1 109 ? -31.937 26.890 29.765 1.00 85.19 109 CYS A N 1
ATOM 854 C CA . CYS A 1 109 ? -31.932 27.664 28.519 1.00 85.19 109 CYS A CA 1
ATOM 855 C C . CYS A 1 109 ? -32.130 26.812 27.248 1.00 85.19 109 CYS A C 1
ATOM 857 O O . CYS A 1 109 ? -32.055 27.346 26.140 1.00 85.19 109 CYS A O 1
ATOM 859 N N . GLY A 1 110 ? -32.325 25.498 27.399 1.00 82.06 110 GLY A N 1
ATOM 860 C CA . GLY A 1 110 ? -32.531 24.540 26.311 1.00 82.06 110 GLY A CA 1
ATOM 861 C C . GLY A 1 110 ? -31.252 24.052 25.623 1.00 82.06 110 GLY A C 1
ATOM 862 O O . GLY A 1 110 ? -31.337 23.373 24.608 1.00 82.06 110 GLY A O 1
ATOM 863 N N . PHE A 1 111 ? -30.064 24.402 26.130 1.00 84.62 111 PHE A N 1
ATOM 864 C CA . PHE A 1 111 ? -28.792 23.950 25.556 1.00 84.62 111 PHE A CA 1
ATOM 865 C C . PHE A 1 111 ? -28.335 22.619 26.172 1.00 84.62 111 PHE A C 1
ATOM 867 O O . PHE A 1 111 ? -28.317 22.485 27.399 1.00 84.62 111 PHE A O 1
ATOM 874 N N . GLU A 1 112 ? -27.935 21.665 25.328 1.00 87.19 112 GLU A N 1
ATOM 875 C CA . GLU A 1 112 ? -27.326 20.395 25.736 1.00 87.19 112 GLU A CA 1
ATOM 876 C C . GLU A 1 112 ? -25.843 20.593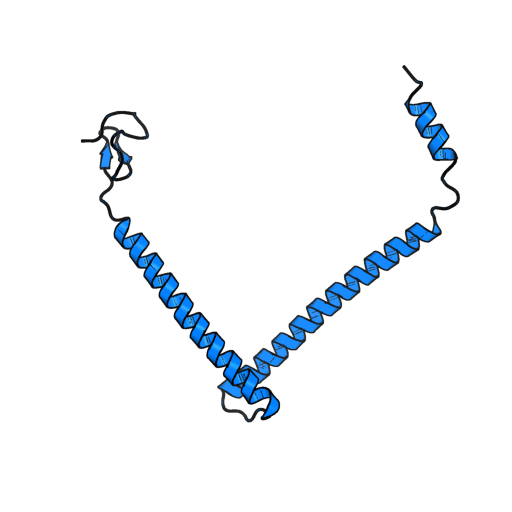 26.051 1.00 87.19 112 GLU A C 1
ATOM 878 O O . GLU A 1 112 ? -25.067 21.019 25.198 1.00 87.19 112 GLU A O 1
ATOM 883 N N . ASN A 1 113 ? -25.438 20.273 27.276 1.00 84.44 113 ASN A N 1
ATOM 884 C CA . ASN A 1 113 ? -24.055 20.385 27.723 1.00 84.44 113 ASN A CA 1
ATOM 885 C C . ASN A 1 113 ? -23.451 18.997 27.921 1.00 84.44 113 ASN A C 1
ATOM 887 O O . ASN A 1 113 ? -24.163 18.019 28.177 1.00 84.44 113 ASN A O 1
ATOM 891 N N . ALA A 1 114 ? -22.124 18.940 27.832 1.00 82.38 114 ALA A N 1
ATOM 892 C CA . ALA A 1 114 ? -21.377 17.738 28.147 1.00 82.38 114 ALA A CA 1
ATOM 893 C C . ALA A 1 114 ? -21.669 17.286 29.600 1.00 82.38 114 ALA A C 1
ATOM 895 O O . ALA A 1 114 ? -21.933 18.120 30.473 1.00 82.38 114 ALA A O 1
ATOM 896 N N . PRO A 1 115 ? -21.676 15.975 29.868 1.00 75.19 115 PRO A N 1
ATOM 897 C CA . PRO A 1 115 ? -22.112 15.403 31.147 1.00 75.19 115 PRO A CA 1
ATOM 898 C C . PRO A 1 115 ? -21.255 15.835 32.350 1.00 75.19 115 PRO A C 1
ATOM 900 O O . PRO A 1 115 ? -21.750 15.900 33.479 1.00 75.19 115 PRO A O 1
ATOM 903 N N . ASP A 1 116 ? -19.996 16.191 32.104 1.00 78.62 116 ASP A N 1
ATOM 904 C CA . ASP A 1 116 ? -19.009 16.707 33.058 1.00 78.62 116 ASP A CA 1
ATOM 905 C C . ASP A 1 116 ? -19.103 18.230 33.291 1.00 78.62 116 ASP A C 1
ATOM 907 O O . ASP A 1 116 ? -18.425 18.780 34.162 1.00 78.62 116 ASP A O 1
ATOM 911 N N . SER A 1 117 ? -19.966 18.937 32.556 1.00 81.19 117 SER A N 1
ATOM 912 C CA . SER A 1 117 ? -20.114 20.387 32.688 1.00 81.19 117 SER A CA 1
ATOM 913 C C . SER A 1 117 ? -20.861 20.761 33.975 1.00 81.19 117 SER A C 1
ATOM 915 O O . SER A 1 117 ? -21.991 20.334 34.212 1.00 81.19 117 SER A O 1
ATOM 917 N N . ASN A 1 118 ? -20.244 21.616 34.798 1.00 86.50 118 ASN A N 1
ATOM 918 C CA . ASN A 1 118 ? -20.872 22.204 35.994 1.00 86.50 118 ASN A CA 1
ATOM 919 C C . ASN A 1 118 ? -21.697 23.464 35.674 1.00 86.50 118 ASN A C 1
ATOM 921 O O . ASN A 1 118 ? -22.610 23.827 36.417 1.00 86.50 118 ASN A O 1
ATOM 925 N N . PHE A 1 119 ? -21.380 24.135 34.566 1.00 89.06 119 PHE A N 1
ATOM 926 C CA . PHE A 1 119 ? -22.022 25.366 34.112 1.00 89.06 119 PHE A CA 1
ATOM 927 C C . PHE A 1 119 ? -22.398 25.241 32.640 1.00 89.06 119 PHE A C 1
ATOM 929 O O . PHE A 1 119 ? -21.714 24.572 31.867 1.00 89.06 119 PHE A O 1
ATOM 936 N N . CYS A 1 120 ? -23.484 25.897 32.247 1.00 90.44 120 CYS A N 1
ATOM 937 C CA . CYS A 1 120 ? -23.931 25.898 30.869 1.00 90.44 120 CYS A CA 1
ATOM 938 C C . CYS A 1 120 ? -22.972 26.699 29.987 1.00 90.44 120 CYS A C 1
ATOM 940 O O . CYS A 1 120 ? -22.754 27.886 30.232 1.00 90.44 120 CYS A O 1
ATOM 942 N N . GLN A 1 121 ? -22.487 26.092 28.902 1.00 86.81 121 GLN A N 1
ATOM 943 C CA . GLN A 1 121 ? -21.570 26.742 27.959 1.00 86.81 121 GLN A CA 1
ATOM 944 C C . GLN A 1 121 ? -22.214 27.881 27.152 1.00 86.81 121 GLN A C 1
ATOM 946 O O . GLN A 1 121 ? -21.506 28.694 26.566 1.00 86.81 121 GLN A O 1
ATOM 951 N N . LYS A 1 122 ? -23.551 27.967 27.131 1.00 87.56 122 LYS A N 1
ATOM 952 C CA . LYS A 1 122 ? -24.289 29.015 26.413 1.00 87.56 122 LYS A CA 1
ATOM 953 C C . LYS A 1 122 ? -24.720 30.176 27.307 1.00 87.56 122 LYS A C 1
ATOM 955 O O . LYS A 1 122 ? -24.624 31.325 26.894 1.00 87.56 122 LYS A O 1
ATOM 960 N N . CYS A 1 123 ? -25.242 29.894 28.503 1.00 89.00 123 CYS A N 1
ATOM 961 C CA . CYS A 1 123 ? -25.838 30.922 29.368 1.00 89.00 123 CYS A CA 1
ATOM 962 C C . CYS A 1 123 ? -25.106 31.132 30.703 1.00 89.00 123 CYS A C 1
ATOM 964 O O . CYS A 1 123 ? -25.507 32.000 31.473 1.00 89.00 123 CYS A O 1
ATOM 966 N N . GLY A 1 124 ? -24.077 30.335 31.011 1.00 85.75 124 GLY A N 1
ATOM 967 C CA . GLY A 1 124 ? -23.265 30.460 32.227 1.00 85.75 124 GLY A CA 1
ATOM 968 C C . GLY A 1 124 ? -23.949 30.031 33.532 1.00 85.75 124 GLY A C 1
ATOM 969 O O . GLY A 1 124 ? -23.310 30.033 34.581 1.00 85.75 124 GLY A O 1
ATOM 970 N N . LYS A 1 125 ? -25.230 29.640 33.503 1.00 89.25 125 LYS A N 1
ATOM 971 C CA . LYS A 1 125 ? -25.945 29.145 34.690 1.00 89.25 125 LYS A CA 1
ATOM 972 C C . LYS A 1 125 ? -25.428 27.773 35.125 1.00 89.25 125 LYS A C 1
ATOM 974 O O . LYS A 1 125 ? -25.049 26.958 34.286 1.00 89.25 125 LYS A O 1
ATOM 979 N N . LYS A 1 126 ? -25.460 27.497 36.430 1.00 89.06 126 LYS A N 1
ATOM 980 C CA . LYS A 1 126 ? -25.096 26.189 36.991 1.00 89.06 126 LYS A CA 1
ATOM 981 C C . LYS A 1 126 ? -26.074 25.111 36.507 1.00 89.06 126 LYS A C 1
ATOM 983 O O . LYS A 1 126 ? -27.281 25.340 36.500 1.00 89.06 126 LYS A O 1
ATOM 988 N N . LEU A 1 127 ? -25.545 23.967 36.083 1.00 82.56 127 LEU A N 1
ATOM 989 C CA . LEU A 1 127 ? -26.338 22.798 35.699 1.00 82.56 127 LEU A CA 1
ATOM 990 C C . LEU A 1 127 ? -26.609 21.970 36.961 1.00 82.56 127 LEU A C 1
ATOM 992 O O . LEU A 1 127 ? -25.662 21.664 37.689 1.00 82.56 127 LEU A O 1
ATOM 996 N N . ASN A 1 128 ? -27.879 21.659 37.231 1.00 64.94 128 ASN A N 1
ATOM 997 C CA . ASN A 1 128 ? -28.284 20.731 38.293 1.00 64.94 128 ASN A CA 1
ATOM 998 C C . ASN A 1 128 ? -28.357 19.306 37.746 1.00 64.94 128 ASN A C 1
ATOM 1000 O O . ASN A 1 128 ? -28.808 19.156 36.588 1.00 64.94 128 ASN A O 1
#

pLDDT: mean 82.43, std 15.96, range [47.38, 97.94]

Secondary structure (DSSP, 8-state):
--TTHHHHHHHHTTS-TT-SHHHHHHHHHHHHHHHHHHHHHHHHHHHHHHHHHHHHHHHTT----HHHHHHHHHHHHHHHHHHHHHHHHHHHHHHHHHHT-S-PEEPTTS-EE-TT-SB-TTT-PBP-

Sequence (128 aa):
MANFFDRVVYEVNKGVSSVTESSKELLEKSRLDGAINECKEQKLKIAQEIGVKIYNMYMTGAEVPDAVKTDCDGITQKINEIKAHKRRLDEIRAQEQGEQNTAKKVCECGFENAPDSNFCQKCGKKLN

Radius of gyration: 33.24 Å; chains: 1; bounding box: 60×84×60 Å

Foldseek 3Di:
DPPPVVVVVVVVVVPPDPPDPVVVVVVVVVVVVVVVVVVVVVVVVVVVVVLVVLLVCVVVVHDDDPVCVVVSVVVVVVVVVVVVVVVVVVVVVVVVVVVQVLPFFQDPVRDTHRNPDQADPPPRHGTD